Protein AF-A0A7W0UU92-F1 (afdb_monomer_lite)

Structure (mmCIF, N/CA/C/O backbone):
data_AF-A0A7W0UU92-F1
#
_entry.id   AF-A0A7W0UU92-F1
#
loop_
_atom_site.group_PDB
_atom_site.id
_atom_site.type_symbol
_atom_site.label_atom_id
_atom_site.label_alt_id
_atom_site.label_comp_id
_atom_site.label_asym_id
_atom_site.label_entity_id
_atom_site.label_seq_id
_atom_site.pdbx_PDB_ins_code
_atom_site.Cartn_x
_atom_site.Cartn_y
_atom_site.Cartn_z
_atom_site.occupancy
_atom_site.B_iso_or_equiv
_atom_site.auth_seq_id
_atom_site.auth_comp_id
_atom_site.auth_asym_id
_atom_site.auth_atom_id
_atom_site.pdbx_PDB_model_num
ATOM 1 N N . MET A 1 1 ? -29.434 32.446 -7.420 1.00 40.56 1 MET A N 1
ATOM 2 C CA . MET A 1 1 ? -29.249 31.110 -6.814 1.00 40.56 1 MET A CA 1
ATOM 3 C C . MET A 1 1 ? -28.029 30.490 -7.480 1.00 40.56 1 MET A C 1
ATOM 5 O O . MET A 1 1 ? -28.117 30.121 -8.640 1.00 40.56 1 MET A O 1
ATOM 9 N N . TRP A 1 2 ? -26.863 30.531 -6.832 1.00 39.88 2 TRP A N 1
ATOM 10 C CA . TRP A 1 2 ? -25.612 30.024 -7.416 1.00 39.88 2 TRP A CA 1
ATOM 11 C C . TRP A 1 2 ? -25.522 28.505 -7.191 1.00 39.88 2 TRP A C 1
ATOM 13 O O . TRP A 1 2 ? -25.902 28.050 -6.108 1.00 39.88 2 TRP A O 1
ATOM 23 N N . PRO A 1 3 ? -25.051 27.705 -8.164 1.00 56.34 3 PRO A N 1
ATOM 24 C CA . PRO A 1 3 ? -24.940 26.263 -7.994 1.00 56.34 3 PRO A CA 1
ATOM 25 C C . PRO A 1 3 ? -23.802 25.948 -7.017 1.00 56.34 3 PRO A C 1
ATOM 27 O O . PRO A 1 3 ? -22.686 26.446 -7.167 1.00 56.34 3 PRO A O 1
ATOM 30 N N . ARG A 1 4 ? -24.069 25.105 -6.011 1.00 51.22 4 ARG A N 1
ATOM 31 C CA . ARG A 1 4 ? -23.010 24.532 -5.173 1.00 51.22 4 ARG A CA 1
ATOM 32 C C . ARG A 1 4 ? -22.194 23.563 -6.021 1.00 51.22 4 ARG A C 1
ATOM 34 O O . ARG A 1 4 ? -22.521 22.387 -6.108 1.00 51.22 4 ARG A O 1
ATOM 41 N N . GLN A 1 5 ? -21.111 24.055 -6.60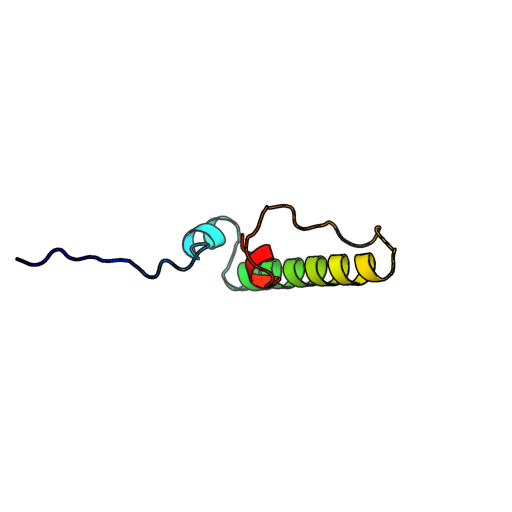9 1.00 56.78 5 GLN A N 1
ATOM 42 C CA . GLN A 1 5 ? -19.988 23.213 -7.005 1.00 56.78 5 GLN A CA 1
ATOM 43 C C . GLN A 1 5 ? -19.306 22.730 -5.717 1.00 56.78 5 GLN A C 1
ATOM 45 O O . GLN A 1 5 ? -18.297 23.278 -5.283 1.00 56.78 5 GLN A O 1
ATOM 50 N N . GLN A 1 6 ? -19.886 21.730 -5.052 1.00 51.78 6 GLN A N 1
ATOM 51 C CA . GLN A 1 6 ? -19.166 20.939 -4.056 1.00 51.78 6 GLN A CA 1
ATOM 52 C C . GLN A 1 6 ? -18.290 19.949 -4.817 1.00 51.78 6 GLN A C 1
ATOM 54 O O . GLN A 1 6 ? -18.552 18.752 -4.850 1.00 51.78 6 GLN A O 1
ATOM 59 N N . GLY A 1 7 ? -17.240 20.478 -5.449 1.00 51.66 7 GLY A N 1
ATOM 60 C CA . GLY A 1 7 ? -16.050 19.694 -5.727 1.00 51.66 7 GLY A CA 1
ATOM 61 C C . GLY A 1 7 ? -15.458 19.329 -4.377 1.00 51.66 7 GLY A C 1
ATOM 62 O O . GLY A 1 7 ? -14.612 20.044 -3.847 1.00 51.66 7 GLY A O 1
ATOM 63 N N . SER A 1 8 ? -15.989 18.280 -3.754 1.00 53.88 8 SER A N 1
ATOM 64 C CA . SER A 1 8 ? -15.368 17.687 -2.588 1.00 53.88 8 SER A CA 1
ATOM 65 C C . SER A 1 8 ? -13.938 17.363 -2.998 1.00 53.88 8 SER A C 1
ATOM 67 O O . SER A 1 8 ? -13.704 16.706 -4.013 1.00 53.88 8 SER A O 1
ATOM 69 N N . ILE A 1 9 ? -12.972 17.878 -2.240 1.00 55.47 9 ILE A N 1
ATOM 70 C CA . ILE A 1 9 ? -11.579 17.443 -2.304 1.00 55.47 9 ILE A CA 1
ATOM 71 C C . ILE A 1 9 ? -11.606 15.983 -1.832 1.00 55.47 9 ILE A C 1
ATOM 73 O O . ILE A 1 9 ? -11.397 15.677 -0.663 1.00 55.47 9 ILE A O 1
ATOM 77 N N . LEU A 1 10 ? -12.038 15.080 -2.712 1.00 59.66 10 LEU A N 1
ATOM 78 C CA . LEU A 1 10 ? -12.172 13.663 -2.434 1.00 59.66 10 LEU A CA 1
ATOM 79 C C . LEU A 1 10 ? -10.761 13.107 -2.438 1.00 59.66 10 LEU A C 1
ATOM 81 O O . LEU A 1 10 ? -10.182 12.848 -3.493 1.00 59.66 10 LEU A O 1
ATOM 85 N N . ILE A 1 11 ? -10.204 12.965 -1.239 1.00 75.62 11 ILE A N 1
ATOM 86 C CA . ILE A 1 11 ? -8.964 12.233 -1.024 1.00 75.62 11 ILE A CA 1
ATOM 87 C C . ILE A 1 11 ? -9.220 10.806 -1.511 1.00 75.62 11 ILE A C 1
ATOM 89 O O . ILE A 1 11 ? -10.113 10.116 -1.014 1.00 75.62 11 ILE A O 1
ATOM 93 N N . LYS A 1 12 ? -8.484 10.410 -2.550 1.00 77.50 12 LYS A N 1
ATOM 94 C CA . LYS A 1 12 ? -8.488 9.053 -3.090 1.00 77.50 12 LYS A CA 1
ATOM 95 C C . LYS A 1 12 ? -7.188 8.346 -2.699 1.00 77.50 12 LYS A C 1
ATOM 97 O O . LYS A 1 12 ? -6.134 8.985 -2.788 1.00 77.50 12 LYS A O 1
ATOM 102 N N . PRO A 1 13 ? -7.231 7.043 -2.392 1.00 81.81 13 PRO A N 1
ATOM 103 C CA . PRO A 1 13 ? -8.444 6.271 -2.079 1.00 81.81 13 PRO A CA 1
ATOM 104 C C . PRO A 1 13 ? -9.164 6.821 -0.836 1.00 81.81 13 PRO A C 1
ATOM 106 O O . PRO A 1 13 ? -8.575 7.546 -0.033 1.00 81.81 13 PRO A O 1
ATOM 109 N N . ARG A 1 14 ? -10.455 6.506 -0.699 1.00 85.75 14 ARG A N 1
ATOM 110 C CA . ARG A 1 14 ? -11.222 6.900 0.487 1.00 85.75 14 ARG A CA 1
ATOM 111 C C . ARG A 1 14 ? -10.789 6.048 1.675 1.00 85.75 14 ARG A C 1
ATOM 113 O O . ARG A 1 14 ? -10.722 4.830 1.548 1.00 85.75 14 ARG A O 1
ATOM 120 N N . LEU A 1 15 ? -10.564 6.686 2.825 1.00 84.88 15 LEU A N 1
ATOM 121 C CA . LEU A 1 15 ? -10.182 5.986 4.054 1.00 84.88 15 LEU A CA 1
ATOM 122 C C . LEU A 1 15 ? -11.212 4.917 4.442 1.00 84.88 15 LEU A C 1
ATOM 124 O O . LEU A 1 15 ? -10.819 3.808 4.769 1.00 84.88 15 LEU A O 1
ATOM 128 N N . ASP A 1 16 ? -12.506 5.224 4.333 1.00 85.69 16 ASP A N 1
ATOM 129 C CA . ASP A 1 16 ? -13.586 4.287 4.674 1.00 85.69 16 ASP A CA 1
ATOM 130 C C . ASP A 1 16 ? -13.451 2.958 3.912 1.00 85.69 16 ASP A C 1
ATOM 132 O O . ASP A 1 16 ? -13.524 1.889 4.506 1.00 85.69 16 ASP A O 1
ATOM 136 N N . THR A 1 17 ? -13.146 3.025 2.613 1.00 87.25 17 THR A N 1
ATOM 137 C CA . THR A 1 17 ? -12.9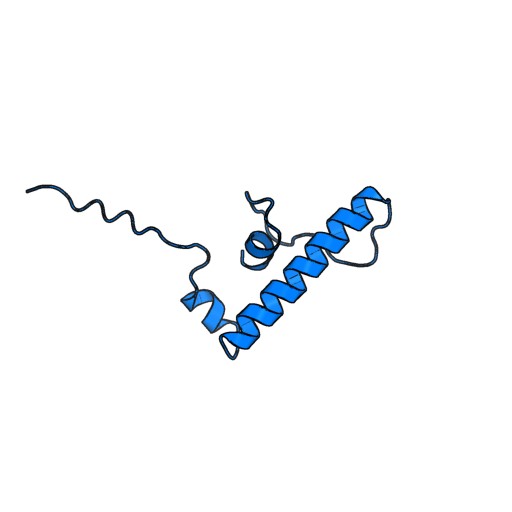51 1.843 1.761 1.00 87.25 17 THR A CA 1
ATOM 138 C C . THR A 1 17 ? -11.717 1.036 2.161 1.00 87.25 17 THR A C 1
ATOM 140 O O . THR A 1 17 ? -11.717 -0.185 2.056 1.00 87.25 17 THR A O 1
ATOM 143 N N . LEU A 1 18 ? -10.659 1.695 2.641 1.00 87.25 18 LEU A N 1
ATOM 144 C CA 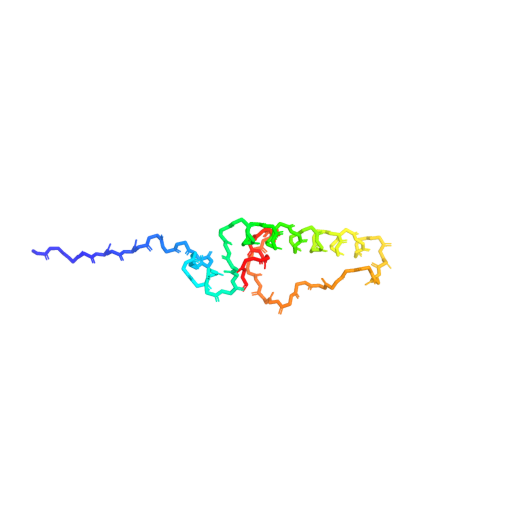. LEU A 1 18 ? -9.469 1.000 3.134 1.00 87.25 18 LEU A CA 1
ATOM 145 C C . LEU A 1 18 ? -9.747 0.280 4.455 1.00 87.25 18 LEU A C 1
ATOM 147 O O . LEU A 1 18 ? -9.248 -0.820 4.670 1.00 87.25 18 LEU A O 1
ATOM 151 N N . LEU A 1 19 ? -10.550 0.886 5.329 1.00 90.31 19 LEU A N 1
ATOM 152 C CA . LEU A 1 19 ? -10.899 0.320 6.631 1.00 90.31 19 LEU A CA 1
ATOM 153 C C . LEU A 1 19 ? -11.838 -0.888 6.533 1.00 90.31 19 LEU A C 1
ATOM 155 O O . LEU A 1 19 ? -11.867 -1.694 7.452 1.00 90.31 19 LEU A O 1
ATOM 159 N N . GLU A 1 20 ? -12.543 -1.071 5.415 1.00 91.75 20 GLU A N 1
ATOM 160 C CA . GLU A 1 20 ? -13.280 -2.312 5.130 1.00 91.75 20 GLU A CA 1
ATOM 161 C C . GLU A 1 20 ? -12.350 -3.516 4.884 1.00 91.75 20 GLU A C 1
ATOM 163 O O . GLU A 1 20 ? -12.788 -4.659 4.986 1.00 91.75 20 GLU A O 1
ATOM 168 N N . GLN A 1 21 ? -11.074 -3.275 4.556 1.00 88.44 21 GLN A N 1
ATOM 169 C CA . GLN A 1 21 ? -10.098 -4.312 4.196 1.00 88.44 21 GLN A CA 1
ATOM 170 C C . GLN A 1 21 ? -9.138 -4.679 5.338 1.00 88.44 21 GLN A C 1
ATOM 172 O O . GLN A 1 21 ? -8.320 -5.586 5.180 1.00 88.44 21 GLN A O 1
ATOM 177 N N . VAL A 1 22 ? -9.178 -3.967 6.471 1.00 90.69 22 VAL A N 1
ATOM 178 C CA . VAL A 1 22 ? -8.225 -4.141 7.579 1.00 90.69 22 VAL A CA 1
ATOM 179 C C . VAL A 1 22 ? -8.895 -3.999 8.942 1.00 90.69 22 VAL A C 1
ATOM 181 O O . VAL A 1 22 ? -9.825 -3.222 9.116 1.00 90.69 22 VAL A O 1
ATOM 184 N N . ASP A 1 23 ? -8.350 -4.675 9.951 1.00 86.56 23 ASP A N 1
ATOM 185 C CA . ASP A 1 23 ? -8.957 -4.732 11.290 1.00 86.56 23 ASP A CA 1
ATOM 186 C C . ASP A 1 23 ? -8.879 -3.413 12.081 1.00 86.56 23 ASP A C 1
ATOM 188 O O . ASP A 1 23 ? -9.586 -3.221 13.070 1.00 86.56 23 ASP A O 1
ATOM 192 N N . SER A 1 24 ? -7.965 -2.506 11.713 1.00 92.38 24 SER A N 1
ATOM 193 C CA . SER A 1 24 ? -7.783 -1.231 12.414 1.00 92.38 24 SER A CA 1
ATOM 194 C C . SER A 1 24 ? -7.075 -0.173 11.570 1.00 92.38 24 SER A C 1
ATOM 196 O O . SER A 1 24 ? -6.372 -0.469 10.602 1.00 92.38 24 SER A O 1
ATOM 198 N N . HIS A 1 25 ? -7.163 1.084 12.013 1.00 90.19 25 HIS A N 1
ATOM 199 C CA . HIS A 1 25 ? -6.428 2.198 11.406 1.00 90.19 25 HIS A CA 1
ATOM 200 C C . HIS A 1 25 ? -4.908 1.956 11.422 1.00 90.19 25 HIS A C 1
ATOM 202 O O . HIS A 1 25 ? -4.212 2.272 10.460 1.00 90.19 25 HIS A O 1
ATOM 208 N N . TYR A 1 26 ? -4.385 1.356 12.495 1.00 93.62 26 TYR A N 1
ATOM 209 C CA . TYR A 1 26 ? -2.963 1.026 12.601 1.00 93.62 26 TYR A CA 1
ATOM 210 C C . TYR A 1 26 ? -2.557 -0.073 11.618 1.00 93.62 26 TYR A C 1
ATOM 212 O O . TYR A 1 26 ? -1.491 0.020 11.008 1.00 93.62 26 TYR A O 1
ATOM 220 N N . ALA A 1 27 ? -3.421 -1.072 11.418 1.00 93.00 27 ALA A N 1
ATOM 221 C CA . ALA A 1 27 ? -3.206 -2.106 10.413 1.00 93.00 27 ALA A CA 1
ATOM 222 C C . ALA A 1 27 ? -3.149 -1.498 9.002 1.00 93.00 27 ALA A C 1
ATOM 224 O O . ALA A 1 27 ? -2.223 -1.810 8.255 1.00 93.00 27 ALA A O 1
ATOM 225 N N . CYS A 1 28 ? -4.044 -0.552 8.679 1.00 92.81 28 CYS A N 1
ATOM 226 C CA . CYS A 1 28 ? -4.010 0.185 7.410 1.00 92.81 28 CYS A CA 1
ATOM 227 C C . CYS A 1 28 ? -2.645 0.846 7.168 1.00 92.81 28 CYS A C 1
ATOM 229 O O . CYS A 1 28 ? -2.038 0.675 6.110 1.00 92.81 28 CYS A O 1
ATOM 231 N N . VAL A 1 29 ? -2.146 1.590 8.161 1.00 94.81 29 VAL A N 1
ATOM 232 C CA . VAL A 1 29 ? -0.867 2.307 8.063 1.00 94.81 29 VAL A CA 1
ATOM 233 C C . VAL A 1 29 ? 0.293 1.331 7.888 1.00 94.81 29 VAL A C 1
ATOM 235 O O . VAL A 1 29 ? 1.161 1.551 7.044 1.00 94.81 29 VAL A O 1
ATOM 238 N N . LEU A 1 30 ? 0.310 0.243 8.660 1.00 95.31 30 LEU A N 1
ATOM 239 C CA . LEU A 1 30 ? 1.388 -0.739 8.615 1.00 95.31 30 LEU A CA 1
ATOM 240 C C . LEU A 1 30 ? 1.448 -1.455 7.259 1.00 95.31 30 LEU A C 1
ATOM 242 O O . LEU A 1 30 ? 2.532 -1.590 6.689 1.00 95.31 30 LEU A O 1
ATOM 246 N N . VAL A 1 31 ? 0.297 -1.881 6.731 1.00 94.12 31 VAL A N 1
ATOM 247 C CA . VAL A 1 31 ? 0.199 -2.572 5.438 1.00 94.12 31 VAL A CA 1
ATOM 248 C C . VAL A 1 31 ? 0.619 -1.644 4.299 1.00 94.12 31 VAL A C 1
ATOM 250 O O . VAL A 1 31 ? 1.495 -2.015 3.514 1.00 94.12 31 VAL A O 1
ATOM 253 N N . ALA A 1 32 ? 0.094 -0.416 4.260 1.00 94.19 32 ALA A N 1
ATOM 254 C CA . ALA A 1 32 ? 0.464 0.571 3.247 1.00 94.19 32 ALA A CA 1
ATOM 255 C C . ALA A 1 32 ? 1.966 0.907 3.298 1.00 94.19 32 ALA A C 1
ATOM 257 O O . ALA A 1 32 ? 2.645 0.914 2.270 1.00 94.19 32 ALA A O 1
ATOM 258 N N . ALA A 1 33 ? 2.524 1.111 4.497 1.00 96.25 33 ALA A N 1
ATOM 259 C CA . ALA A 1 33 ? 3.947 1.394 4.671 1.00 96.25 33 ALA A CA 1
ATOM 260 C C . ALA A 1 33 ? 4.833 0.216 4.240 1.00 96.25 33 ALA A C 1
ATOM 262 O O . ALA A 1 33 ? 5.851 0.418 3.572 1.00 96.25 33 ALA A O 1
ATOM 263 N N . LYS A 1 34 ? 4.454 -1.020 4.592 1.00 95.88 34 LYS A N 1
ATOM 264 C CA . LYS A 1 34 ? 5.187 -2.224 4.181 1.00 95.88 34 LYS A CA 1
ATOM 265 C C . LYS A 1 34 ? 5.167 -2.374 2.662 1.00 95.88 34 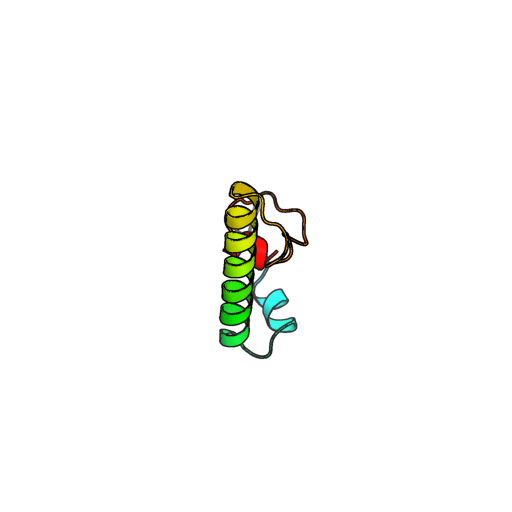LYS A C 1
ATOM 267 O O . LYS A 1 34 ? 6.222 -2.590 2.067 1.00 95.88 34 LYS A O 1
ATOM 272 N N . ARG A 1 35 ? 4.005 -2.196 2.029 1.00 95.69 35 ARG A N 1
ATOM 273 C CA . ARG A 1 35 ? 3.873 -2.298 0.573 1.00 95.69 35 ARG A CA 1
ATOM 274 C C . ARG A 1 35 ? 4.655 -1.205 -0.158 1.00 95.69 35 ARG A C 1
ATOM 276 O O . ARG A 1 35 ? 5.355 -1.509 -1.120 1.00 95.69 35 ARG A O 1
ATOM 283 N N . ALA A 1 36 ? 4.631 0.032 0.332 1.00 96.25 36 ALA A N 1
ATOM 284 C CA . ALA A 1 36 ? 5.416 1.122 -0.246 1.00 96.25 36 ALA A CA 1
ATOM 285 C C . ALA A 1 36 ? 6.929 0.849 -0.210 1.00 96.25 36 ALA A C 1
ATOM 287 O O . ALA A 1 36 ? 7.629 1.161 -1.172 1.00 96.25 36 ALA A O 1
ATOM 288 N N . ARG A 1 37 ? 7.439 0.219 0.860 1.00 95.50 37 ARG A N 1
ATOM 289 C CA . ARG A 1 37 ? 8.847 -0.211 0.935 1.00 95.50 37 ARG A CA 1
ATOM 290 C C . ARG A 1 37 ? 9.173 -1.287 -0.098 1.00 95.50 37 ARG A C 1
ATOM 292 O O . ARG A 1 37 ? 10.186 -1.156 -0.768 1.00 95.50 37 ARG A O 1
ATOM 299 N N . GLN A 1 38 ? 8.302 -2.283 -0.280 1.00 94.31 38 GLN A N 1
ATOM 300 C CA . GLN A 1 38 ? 8.485 -3.311 -1.316 1.00 94.31 38 GLN A CA 1
ATOM 301 C C . GLN A 1 38 ? 8.545 -2.701 -2.722 1.00 94.31 38 GLN A C 1
ATOM 303 O O . GLN A 1 38 ? 9.396 -3.080 -3.517 1.00 94.31 38 GLN A O 1
ATOM 308 N N . ILE A 1 39 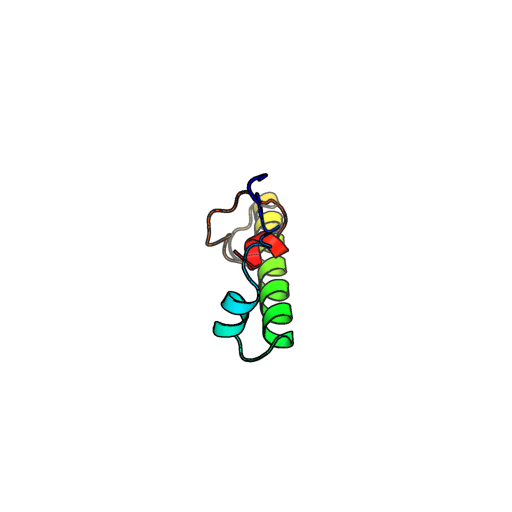? 7.673 -1.731 -3.021 1.00 93.38 39 ILE A N 1
ATOM 309 C CA . ILE A 1 39 ? 7.669 -1.027 -4.313 1.00 93.38 39 ILE A CA 1
ATOM 310 C C . ILE A 1 39 ? 8.958 -0.218 -4.497 1.00 93.38 39 ILE A C 1
ATOM 312 O O . ILE A 1 39 ? 9.555 -0.250 -5.569 1.00 93.38 39 ILE A O 1
ATOM 316 N N . ASN A 1 40 ? 9.407 0.487 -3.456 1.00 92.88 40 ASN A N 1
ATOM 317 C CA . ASN A 1 40 ? 10.664 1.229 -3.506 1.00 92.88 40 ASN A CA 1
ATOM 318 C C . ASN A 1 40 ? 11.859 0.299 -3.775 1.00 92.88 40 ASN A C 1
ATOM 320 O O . ASN A 1 40 ? 12.662 0.578 -4.661 1.00 92.88 40 ASN A O 1
ATOM 324 N N . SER A 1 41 ? 11.943 -0.827 -3.059 1.00 91.94 41 SER A N 1
ATOM 325 C CA . SER A 1 41 ? 12.986 -1.835 -3.271 1.00 91.94 41 SER A CA 1
ATOM 326 C C . SER A 1 41 ? 12.922 -2.444 -4.672 1.00 91.94 41 SER A C 1
ATOM 328 O O . SER A 1 41 ? 13.958 -2.594 -5.304 1.00 91.94 41 SER A O 1
ATOM 330 N N . TYR A 1 42 ? 11.726 -2.714 -5.209 1.00 91.19 42 TYR A N 1
ATOM 331 C CA . TYR A 1 42 ? 11.570 -3.177 -6.592 1.00 91.19 42 TYR A CA 1
ATOM 332 C C . TYR A 1 42 ? 12.190 -2.197 -7.601 1.00 91.19 42 TYR A C 1
ATOM 334 O O . TYR A 1 42 ? 12.985 -2.603 -8.444 1.00 91.19 42 TYR A O 1
ATOM 342 N N . TYR A 1 43 ? 11.871 -0.900 -7.504 1.00 90.25 43 TYR A N 1
ATOM 343 C CA . TYR A 1 43 ? 12.432 0.102 -8.418 1.00 90.25 43 TYR A CA 1
ATOM 344 C C . TYR A 1 43 ? 13.935 0.318 -8.227 1.00 90.25 43 TYR A C 1
ATOM 346 O O . TYR A 1 43 ? 14.628 0.620 -9.197 1.00 90.25 43 TYR A O 1
ATOM 354 N N . HIS A 1 44 ? 14.439 0.157 -7.003 1.00 88.94 44 HIS A N 1
ATOM 355 C CA . HIS A 1 44 ? 15.871 0.198 -6.728 1.00 88.94 44 HIS A CA 1
ATOM 356 C C . HIS A 1 44 ? 16.595 -0.978 -7.399 1.00 88.94 44 HIS A C 1
ATOM 358 O O . HIS A 1 44 ? 17.499 -0.758 -8.202 1.00 88.94 44 HIS A O 1
ATOM 364 N N . ASN A 1 45 ? 16.114 -2.204 -7.179 1.00 87.00 45 ASN A N 1
ATOM 365 C CA . ASN A 1 45 ? 16.701 -3.426 -7.732 1.00 87.00 45 ASN A CA 1
ATOM 366 C C . ASN A 1 45 ? 16.607 -3.469 -9.269 1.00 87.00 45 ASN A C 1
ATOM 368 O O . ASN A 1 45 ? 17.532 -3.932 -9.936 1.00 87.00 45 ASN A O 1
ATOM 372 N N . LEU A 1 46 ? 15.534 -2.909 -9.844 1.00 84.94 46 LEU A N 1
ATOM 373 C CA . LEU A 1 46 ? 15.382 -2.745 -11.292 1.00 84.94 46 LEU A CA 1
ATOM 374 C C . LEU A 1 46 ? 16.516 -1.900 -11.898 1.00 84.94 46 LEU A C 1
ATOM 376 O O . LEU A 1 46 ? 16.975 -2.193 -12.999 1.00 84.94 46 LEU A O 1
ATOM 380 N N . GLY A 1 47 ? 16.979 -0.871 -11.181 1.00 81.50 47 GLY A N 1
ATOM 381 C CA . GLY A 1 47 ? 18.125 -0.056 -11.593 1.00 81.50 47 GLY A CA 1
ATOM 382 C C . GLY A 1 47 ? 19.461 -0.800 -11.516 1.00 81.50 47 GLY A C 1
ATOM 383 O O . GLY A 1 47 ? 20.370 -0.501 -12.285 1.00 81.50 47 GLY A O 1
ATOM 384 N N . GLU A 1 48 ? 19.560 -1.789 -10.629 1.00 83.06 48 GLU A N 1
ATOM 385 C CA . GLU A 1 48 ? 20.745 -2.634 -10.432 1.00 83.06 48 GLU A CA 1
ATOM 386 C C . GLU A 1 48 ? 20.725 -3.918 -11.288 1.00 83.06 48 GLU A C 1
ATOM 388 O O . GLU A 1 48 ? 21.697 -4.670 -11.297 1.00 83.06 48 GLU A O 1
ATOM 393 N N . GLY A 1 49 ? 19.641 -4.172 -12.035 1.00 76.25 49 GLY A N 1
ATOM 394 C CA . GLY A 1 49 ? 19.493 -5.333 -12.923 1.00 76.25 49 GLY A CA 1
ATOM 395 C C . GLY A 1 49 ? 19.088 -6.637 -12.223 1.00 76.25 49 GLY A C 1
ATOM 396 O O . GLY A 1 49 ? 19.208 -7.705 -12.821 1.00 76.25 49 GLY A O 1
ATOM 397 N N . THR A 1 50 ? 18.605 -6.561 -10.979 1.00 71.75 50 THR A N 1
ATOM 398 C CA . THR A 1 50 ? 18.172 -7.721 -10.181 1.00 71.75 50 THR A CA 1
ATOM 399 C C . THR A 1 50 ? 16.647 -7.701 -10.023 1.00 71.75 50 THR A C 1
ATOM 401 O O . THR A 1 50 ? 16.081 -6.674 -9.660 1.00 71.75 50 THR A O 1
ATOM 404 N N . PHE A 1 51 ? 15.953 -8.812 -10.294 1.00 66.00 51 PHE A N 1
ATOM 405 C CA . PHE A 1 51 ? 14.482 -8.818 -10.432 1.00 66.00 51 PHE A CA 1
ATOM 406 C C . PHE A 1 51 ? 13.726 -9.593 -9.339 1.00 66.00 51 PHE A C 1
ATOM 408 O O . PHE A 1 51 ? 12.499 -9.538 -9.296 1.00 66.00 51 PHE A O 1
ATOM 415 N N . ASP A 1 52 ? 14.425 -10.286 -8.439 1.00 68.94 52 ASP A N 1
ATOM 416 C CA . ASP A 1 52 ? 13.819 -11.448 -7.771 1.00 68.94 52 ASP A CA 1
ATOM 417 C C . ASP A 1 52 ? 13.258 -11.188 -6.362 1.00 68.94 52 ASP A C 1
ATOM 419 O O . ASP A 1 52 ? 12.599 -12.059 -5.796 1.00 68.94 52 ASP A O 1
ATOM 423 N N . GLU A 1 53 ? 13.495 -10.016 -5.762 1.00 78.25 53 GLU A N 1
ATOM 424 C CA . GLU A 1 53 ? 13.211 -9.836 -4.327 1.00 78.25 53 GLU A CA 1
ATOM 425 C C . GLU A 1 53 ? 11.789 -9.333 -4.016 1.00 78.25 53 GLU A C 1
ATOM 427 O O . GLU A 1 53 ? 11.185 -9.753 -3.028 1.00 78.25 53 GLU A O 1
ATOM 432 N N . TYR A 1 54 ? 11.218 -8.451 -4.848 1.00 85.69 54 TYR A N 1
ATOM 433 C CA . TYR A 1 54 ? 9.912 -7.836 -4.577 1.00 85.69 54 TYR A CA 1
ATOM 434 C C . TYR A 1 54 ? 9.046 -7.712 -5.831 1.00 85.69 54 TYR A C 1
ATOM 436 O O . TYR A 1 54 ? 9.557 -7.375 -6.896 1.00 85.69 54 TYR A O 1
ATOM 444 N N . PRO A 1 55 ? 7.719 -7.916 -5.722 1.00 87.69 55 PRO A N 1
ATOM 445 C CA . PRO A 1 55 ? 6.833 -7.805 -6.870 1.00 87.69 55 PRO A CA 1
ATOM 446 C C . PRO A 1 55 ? 6.618 -6.337 -7.285 1.00 87.69 55 PRO A C 1
ATOM 448 O O . PRO A 1 55 ? 6.499 -5.469 -6.401 1.00 87.69 55 PRO A O 1
ATOM 451 N N . PRO A 1 56 ? 6.461 -6.067 -8.600 1.00 89.94 56 PRO A N 1
ATOM 452 C CA . PRO A 1 56 ? 6.156 -4.736 -9.124 1.00 89.94 56 PRO A CA 1
ATOM 453 C C . PRO A 1 56 ? 4.832 -4.188 -8.570 1.00 89.94 56 PRO A C 1
ATOM 455 O O . PRO A 1 56 ? 4.047 -4.931 -7.963 1.00 89.94 56 PRO A O 1
ATOM 458 N N . PRO A 1 57 ? 4.535 -2.893 -8.779 1.00 91.88 57 PRO A N 1
ATOM 459 C CA . PRO A 1 57 ? 3.181 -2.373 -8.617 1.00 91.88 57 PRO A CA 1
ATOM 460 C C . PRO A 1 57 ? 2.163 -3.250 -9.357 1.00 91.88 57 PRO A C 1
ATOM 462 O O . PRO A 1 57 ? 2.368 -3.607 -10.512 1.00 91.88 57 PRO A O 1
ATOM 465 N N . MET A 1 58 ? 1.080 -3.617 -8.669 1.00 90.69 58 MET A N 1
ATOM 466 C CA . MET A 1 58 ? 0.040 -4.517 -9.198 1.00 90.69 58 MET A CA 1
ATOM 467 C C . MET A 1 58 ? -1.141 -3.755 -9.809 1.00 90.69 58 MET A C 1
ATOM 469 O O . MET A 1 58 ? -2.090 -4.364 -10.291 1.00 90.69 58 MET A O 1
ATOM 473 N N . VAL A 1 59 ? -1.090 -2.426 -9.757 1.00 89.25 59 VAL A N 1
ATOM 474 C CA . VAL A 1 59 ? -2.141 -1.520 -10.207 1.00 89.25 59 VAL A CA 1
ATOM 475 C C . VAL A 1 59 ? -1.480 -0.420 -11.026 1.00 89.25 59 VAL A C 1
ATOM 477 O O . VAL A 1 59 ? -0.394 0.058 -10.680 1.00 89.25 59 VAL A O 1
ATOM 480 N N . GLU A 1 60 ? -2.124 -0.021 -12.120 1.00 85.06 60 GLU A N 1
ATOM 481 C CA . GLU A 1 60 ? -1.709 1.158 -12.872 1.00 85.06 60 GLU A CA 1
ATOM 482 C C . GLU A 1 60 ? -1.996 2.421 -12.058 1.00 85.06 60 GLU A C 1
ATOM 484 O O . GLU A 1 60 ? -3.116 2.675 -11.619 1.00 85.06 60 GLU A O 1
ATOM 489 N N . THR A 1 61 ? -0.968 3.238 -11.869 1.00 82.56 61 THR A N 1
ATOM 490 C CA . THR A 1 61 ? -1.036 4.452 -11.058 1.00 82.56 61 THR A CA 1
ATOM 491 C C . THR A 1 61 ? -0.402 5.612 -11.810 1.00 82.56 61 THR A C 1
ATOM 493 O O . THR A 1 61 ? 0.665 5.491 -12.412 1.00 82.56 61 THR A O 1
ATOM 496 N N . GLY A 1 62 ? -1.055 6.773 -11.765 1.00 84.06 62 GLY A N 1
ATOM 497 C CA . GLY A 1 62 ? -0.500 8.019 -12.300 1.00 84.06 62 GLY A CA 1
ATOM 498 C C . GLY A 1 62 ? 0.513 8.686 -11.362 1.00 84.06 62 GLY A C 1
ATOM 499 O O . GLY A 1 62 ? 1.060 9.736 -11.696 1.00 84.06 62 GLY A O 1
ATOM 500 N N . SER A 1 63 ? 0.737 8.126 -10.168 1.00 87.00 63 SER A N 1
ATOM 501 C CA . SER A 1 63 ? 1.595 8.714 -9.141 1.00 87.00 63 SER A CA 1
ATOM 502 C C . SER A 1 63 ? 2.969 8.053 -9.096 1.00 87.00 63 SER A C 1
ATOM 504 O O . SER A 1 63 ? 3.098 6.846 -9.246 1.00 87.00 63 SER A O 1
ATOM 506 N N . LYS A 1 64 ? 4.006 8.843 -8.801 1.0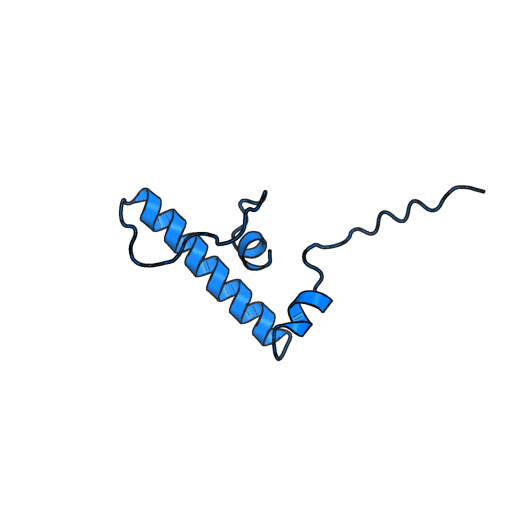0 88.75 64 LYS A N 1
ATOM 507 C CA . LYS A 1 64 ? 5.356 8.337 -8.483 1.00 88.75 64 LYS A CA 1
ATOM 508 C C . LYS A 1 64 ? 5.590 8.159 -6.980 1.00 88.75 64 LYS A C 1
ATOM 510 O O . LYS A 1 64 ? 6.651 7.712 -6.564 1.00 88.75 64 LYS A O 1
ATOM 515 N N . ASN A 1 65 ? 4.629 8.556 -6.147 1.00 92.06 65 ASN A N 1
ATOM 516 C CA . ASN A 1 65 ? 4.750 8.437 -4.699 1.00 92.06 65 ASN A CA 1
ATOM 517 C C . ASN A 1 65 ? 4.401 7.007 -4.271 1.00 92.06 65 ASN A C 1
ATOM 519 O O . ASN A 1 65 ? 3.239 6.625 -4.328 1.00 92.06 65 ASN A O 1
ATOM 523 N N . TYR A 1 66 ? 5.375 6.239 -3.784 1.00 93.12 66 TYR A N 1
ATOM 524 C CA . TYR A 1 66 ? 5.178 4.827 -3.438 1.00 93.12 66 TYR A CA 1
ATOM 525 C C . TYR A 1 66 ? 4.086 4.564 -2.397 1.00 93.12 66 TYR A C 1
ATOM 527 O O . TYR A 1 66 ? 3.425 3.534 -2.474 1.00 93.12 66 TYR A O 1
ATOM 535 N N . LEU A 1 67 ? 3.854 5.483 -1.451 1.00 92.62 67 LEU A N 1
ATOM 536 C CA . LEU A 1 67 ? 2.740 5.354 -0.505 1.00 92.62 67 LEU A CA 1
ATOM 537 C C . LEU A 1 67 ? 1.395 5.523 -1.201 1.00 92.62 67 LEU A C 1
ATOM 539 O O . LEU A 1 67 ? 0.451 4.817 -0.876 1.00 92.62 67 LEU A O 1
ATOM 543 N N . LYS A 1 68 ? 1.310 6.425 -2.180 1.00 91.44 68 LYS A N 1
ATOM 544 C CA . LYS A 1 68 ? 0.107 6.579 -2.999 1.00 91.44 68 LYS A CA 1
ATOM 545 C C . LYS A 1 68 ? -0.156 5.320 -3.829 1.00 91.44 68 LYS A C 1
ATOM 547 O O . LYS A 1 68 ? -1.278 4.843 -3.822 1.00 91.44 68 LYS A O 1
ATOM 552 N N . ILE A 1 69 ? 0.882 4.756 -4.448 1.00 93.00 69 ILE A N 1
ATOM 553 C CA . ILE A 1 69 ? 0.785 3.498 -5.208 1.00 93.00 69 ILE A CA 1
ATOM 554 C C . ILE A 1 69 ? 0.370 2.327 -4.309 1.00 93.00 69 ILE A C 1
ATOM 556 O O . ILE A 1 69 ? -0.362 1.453 -4.737 1.00 93.00 69 ILE A O 1
ATOM 560 N N . ALA A 1 70 ? 0.847 2.292 -3.064 1.00 92.31 70 ALA A N 1
ATOM 561 C CA . ALA A 1 70 ? 0.496 1.244 -2.107 1.00 92.31 70 ALA A CA 1
ATOM 562 C C . ALA A 1 70 ? -0.945 1.335 -1.578 1.00 92.31 70 ALA A C 1
ATOM 564 O O . ALA A 1 70 ? -1.425 0.371 -0.987 1.00 92.31 70 ALA A O 1
ATOM 565 N N . LEU A 1 71 ? -1.580 2.500 -1.712 1.00 90.56 71 LEU A N 1
ATOM 566 C CA . LEU A 1 71 ? -2.949 2.759 -1.274 1.00 90.56 71 LEU A CA 1
ATOM 567 C C . LEU A 1 71 ? -3.966 2.590 -2.416 1.00 90.56 71 LEU A C 1
ATOM 569 O O . LEU A 1 71 ? -5.134 2.341 -2.134 1.00 90.56 71 LEU A O 1
ATOM 573 N N . ASP A 1 72 ? -3.534 2.767 -3.666 1.00 88.31 72 ASP A N 1
ATOM 574 C CA . ASP A 1 72 ? -4.345 2.522 -4.867 1.00 88.31 72 ASP A CA 1
ATOM 575 C C . ASP A 1 72 ? -4.581 1.015 -5.090 1.00 88.31 72 ASP A C 1
ATOM 577 O O . ASP A 1 72 ? -5.722 0.675 -5.478 1.00 88.31 72 ASP A O 1
#

Radius of gyration: 16.3 Å; chains: 1; bounding box: 50×43×26 Å

Foldseek 3Di:
DDDPPCPPPQPPPHPVVLCVVDVDPVRSVVQLVVQLVLQVVQVVVVVVVHHPDHDHQPDDDPDPRSSNSSRD

Sequence (72 aa):
MWPRQQGSILIKPRLDTLLEQVDSHYACVLVAAKRARQINSYYHNLGEGTFDEYPPPMVETGSKNYLKIALD

pLDDT: mean 83.16, std 14.23, range [39.88, 96.25]

Secondary structure (DSSP, 8-state):
-----------SS-HHHHHTTSSSHHHHHHHHHHHHHHHHHHHHHHHHT--SSSPPPSS--S---HHHHHH-